Protein AF-A0A7V9K873-F1 (afdb_monomer)

Sequence (108 aa):
MSDDKKSEGVFEGYSEEDVPLFSYGVLVGVFNLIFALFLLVSRASGRPLPGRVKLGDILLFGVATHKVSWTIVKEAAMSPLRAPFTELEEVESPTNVREKPRGTGFQK

Mean predicted aligned error: 7.4 Å

pLDDT: mean 86.62, std 13.94, range [34.25, 98.56]

Solvent-accessible surface area (backbone atoms only — not comparable to full-atom values): 6538 Å² total; per-residue (Å²): 135,82,84,83,70,74,63,91,50,93,49,58,82,21,57,97,61,95,67,66,40,66,62,25,43,51,53,52,49,52,50,50,51,54,50,51,52,51,51,51,53,53,62,70,64,64,68,77,75,75,95,66,87,50,74,66,54,53,51,51,51,50,53,50,50,52,50,52,55,48,44,62,72,32,27,44,59,38,38,56,79,40,32,78,54,26,27,62,74,44,75,79,44,98,54,32,40,42,66,42,71,59,79,86,71,92,81,130

Radius of gyration: 18.83 Å; Cα contacts (8 Å, |Δi|>4): 72; chains: 1; bounding box: 42×45×51 Å

Secondary structure (DSSP, 8-state):
--------STTTTS-SS---HHHHHHHHHHHHHHHHHHHHHHHHTTPPPPSS--HHHHHHHHHHHHHHHHHHHHBGGGHHHHTTTEEEEE--SSSB-EEEESS-----

Structure (mmCIF, N/CA/C/O backbone):
data_AF-A0A7V9K873-F1
#
_entry.id   AF-A0A7V9K873-F1
#
loop_
_atom_site.group_PDB
_atom_site.id
_atom_site.type_symbol
_atom_site.label_atom_id
_atom_site.label_alt_id
_atom_site.label_comp_id
_atom_site.label_asym_id
_atom_site.label_entity_id
_atom_site.label_seq_id
_atom_site.pdbx_PDB_ins_code
_atom_site.Cartn_x
_atom_site.Cartn_y
_atom_site.Cartn_z
_atom_site.occupancy
_atom_site.B_iso_or_equiv
_atom_site.auth_seq_id
_atom_site.auth_comp_id
_atom_site.auth_asym_id
_atom_site.auth_atom_id
_atom_site.pdbx_PDB_model_num
ATOM 1 N N . MET A 1 1 ? 0.547 -21.648 -26.326 1.00 34.25 1 MET A N 1
ATOM 2 C CA . MET A 1 1 ? 1.220 -20.439 -26.830 1.00 34.25 1 MET A CA 1
ATOM 3 C C . MET A 1 1 ? 0.654 -19.268 -26.057 1.00 34.25 1 MET A C 1
ATOM 5 O O . MET A 1 1 ? -0.499 -18.932 -26.283 1.00 34.25 1 MET A O 1
ATOM 9 N N . SER A 1 2 ? 1.385 -18.761 -25.069 1.00 41.44 2 SER A N 1
ATOM 10 C CA . SER A 1 2 ? 0.986 -17.553 -24.346 1.00 41.44 2 SER A CA 1
ATOM 11 C C . SER A 1 2 ? 1.455 -16.370 -25.180 1.00 41.44 2 SER A C 1
ATOM 13 O O . SER A 1 2 ? 2.648 -16.282 -25.458 1.00 41.44 2 SER A O 1
ATOM 15 N N . ASP A 1 3 ? 0.514 -15.556 -25.653 1.00 40.88 3 ASP A N 1
ATOM 16 C CA . ASP A 1 3 ? 0.806 -14.372 -26.455 1.00 40.88 3 ASP A CA 1
ATOM 17 C C . ASP A 1 3 ? 1.657 -13.394 -25.642 1.00 40.88 3 ASP A C 1
ATOM 19 O O . ASP A 1 3 ? 1.193 -12.757 -24.694 1.00 40.88 3 ASP A O 1
ATOM 23 N N . ASP A 1 4 ? 2.913 -13.323 -26.061 1.00 44.22 4 ASP A N 1
ATOM 24 C CA . ASP A 1 4 ? 3.949 -12.366 -25.713 1.00 44.22 4 ASP A CA 1
ATOM 25 C C . ASP A 1 4 ? 3.526 -10.975 -26.210 1.00 44.22 4 ASP A C 1
ATOM 27 O O . ASP A 1 4 ? 3.934 -10.491 -27.268 1.00 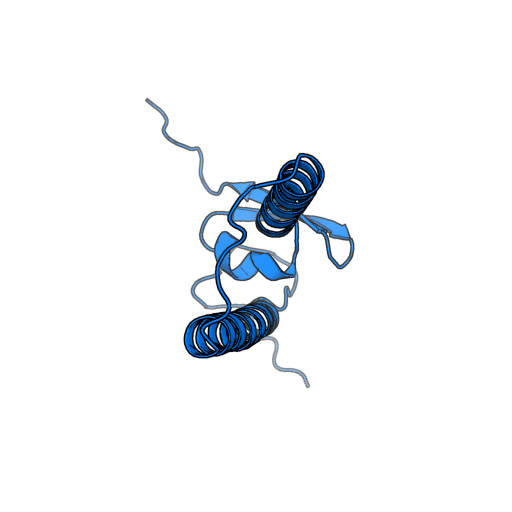44.22 4 ASP A O 1
ATOM 31 N N . LYS A 1 5 ? 2.599 -10.343 -25.486 1.00 46.69 5 LYS A N 1
ATOM 32 C CA . LYS A 1 5 ? 2.346 -8.912 -25.639 1.00 46.69 5 LYS A CA 1
ATOM 33 C C . LYS A 1 5 ? 3.330 -8.171 -24.757 1.00 46.69 5 LYS A C 1
ATOM 35 O O . LYS A 1 5 ? 2.977 -7.706 -23.672 1.00 46.69 5 LYS A O 1
ATOM 40 N N . LYS A 1 6 ? 4.536 -7.998 -25.306 1.00 49.94 6 LYS A N 1
ATOM 41 C CA . LYS A 1 6 ? 5.383 -6.831 -25.055 1.00 49.94 6 LYS A CA 1
ATOM 42 C C . LYS A 1 6 ? 4.464 -5.639 -24.809 1.00 49.94 6 LYS A C 1
ATOM 44 O O . LYS A 1 6 ? 3.582 -5.369 -25.626 1.00 49.94 6 LYS A O 1
ATOM 49 N N . SER A 1 7 ? 4.587 -5.007 -23.650 1.00 51.88 7 SER A N 1
ATOM 50 C CA . SER A 1 7 ? 3.680 -3.948 -23.215 1.00 51.88 7 SER A CA 1
ATOM 51 C C . SER A 1 7 ? 3.795 -2.695 -24.104 1.00 51.88 7 SER A C 1
ATOM 53 O O . SER A 1 7 ? 4.358 -1.687 -23.698 1.00 51.88 7 SER A O 1
ATOM 55 N N . GLU A 1 8 ? 3.213 -2.729 -25.309 1.00 47.56 8 GLU A N 1
ATOM 56 C CA . GLU A 1 8 ? 2.865 -1.560 -26.137 1.00 47.56 8 GLU A CA 1
ATOM 57 C C . GLU A 1 8 ? 1.703 -0.800 -25.471 1.00 47.56 8 GLU A C 1
ATOM 59 O O . GLU A 1 8 ? 0.588 -0.684 -25.983 1.00 47.56 8 GLU A O 1
ATOM 64 N N . GLY A 1 9 ? 1.925 -0.361 -24.239 1.00 60.75 9 GLY A N 1
ATOM 65 C CA . GLY A 1 9 ? 0.932 0.287 -23.401 1.00 60.75 9 GLY A CA 1
ATOM 66 C C . GLY A 1 9 ? 1.560 1.406 -22.588 1.00 60.75 9 GLY A C 1
ATOM 67 O O . GLY A 1 9 ? 2.761 1.633 -22.625 1.00 60.75 9 GLY A O 1
ATOM 68 N N . VAL A 1 10 ? 0.734 2.085 -21.795 1.00 65.44 10 VAL A N 1
ATOM 69 C CA . VAL A 1 10 ? 1.083 3.255 -20.961 1.00 65.44 10 VAL A CA 1
ATOM 70 C C . VAL A 1 10 ? 2.318 3.048 -20.049 1.00 65.44 10 VAL A C 1
ATOM 72 O O . VAL A 1 10 ? 2.857 4.014 -19.521 1.00 65.44 10 VAL A O 1
ATOM 75 N N . PHE A 1 11 ? 2.787 1.808 -19.875 1.00 77.88 11 PHE A N 1
ATOM 76 C CA . PHE A 1 11 ? 3.909 1.418 -19.014 1.00 77.88 11 PHE A CA 1
ATOM 77 C C . PHE A 1 11 ? 5.195 1.040 -19.771 1.00 77.88 11 PHE A C 1
ATOM 79 O O . PHE A 1 11 ? 6.097 0.451 -19.174 1.00 77.88 11 PHE A O 1
ATOM 86 N N . GLU A 1 12 ? 5.302 1.368 -21.060 1.00 80.12 12 GLU A N 1
ATOM 87 C CA . GLU A 1 12 ? 6.489 1.066 -21.864 1.00 80.12 12 GLU A CA 1
ATOM 88 C C . GLU A 1 12 ? 7.784 1.615 -21.218 1.00 80.12 12 GLU A C 1
ATOM 90 O O . GLU A 1 12 ? 7.831 2.707 -20.635 1.00 80.12 12 GLU A O 1
ATOM 95 N N . GLY A 1 13 ? 8.848 0.808 -21.244 1.00 80.62 13 GLY A N 1
ATOM 96 C CA . GLY A 1 13 ? 10.134 1.128 -20.612 1.00 80.62 13 GLY A CA 1
ATOM 97 C C . GLY A 1 13 ? 10.154 1.028 -19.081 1.00 80.62 13 GLY A C 1
ATOM 98 O O . GLY A 1 13 ? 11.057 1.578 -18.462 1.00 80.62 13 GLY A O 1
ATOM 99 N N . TYR A 1 14 ? 9.157 0.388 -18.455 1.00 86.25 14 TYR A N 1
ATOM 100 C CA . TYR A 1 14 ? 9.168 0.144 -17.006 1.00 86.25 14 TYR A CA 1
ATOM 101 C C . TYR A 1 14 ? 10.112 -0.999 -16.610 1.00 86.25 14 TYR A C 1
ATOM 103 O O . TYR A 1 14 ? 10.842 -0.870 -15.637 1.00 86.25 14 TYR A O 1
ATOM 111 N N . SER A 1 15 ? 10.089 -2.111 -17.342 1.00 85.44 15 SER A N 1
ATOM 112 C CA . SER A 1 15 ? 10.906 -3.302 -17.096 1.00 85.44 15 SER A CA 1
ATOM 113 C C . SER A 1 15 ? 11.162 -4.004 -18.431 1.00 85.44 15 SER A C 1
ATOM 115 O O . SER A 1 15 ? 10.286 -3.985 -19.298 1.00 85.44 15 SER A O 1
ATOM 117 N N . GLU A 1 16 ? 12.336 -4.616 -18.600 1.00 79.38 16 GLU A N 1
ATOM 118 C CA . GLU A 1 16 ? 12.600 -5.541 -19.717 1.00 79.38 16 GLU A CA 1
ATOM 119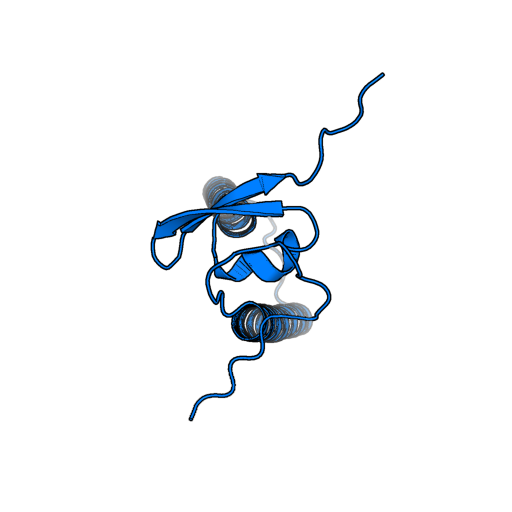 C C . GLU A 1 16 ? 11.987 -6.930 -19.460 1.00 79.38 16 GLU A C 1
ATOM 121 O O . GLU A 1 16 ? 11.717 -7.674 -20.399 1.00 79.38 16 GLU A O 1
ATOM 126 N N . GLU A 1 17 ? 11.726 -7.259 -18.191 1.00 77.38 17 GLU A N 1
ATOM 127 C CA . GLU A 1 17 ? 11.050 -8.482 -17.752 1.00 77.38 17 GLU A CA 1
ATOM 128 C C . GLU A 1 17 ? 9.527 -8.297 -17.668 1.00 77.38 17 GLU A C 1
ATOM 130 O O . GLU A 1 17 ? 9.040 -7.211 -17.327 1.00 77.38 17 GLU A O 1
ATOM 135 N N . ASP A 1 18 ? 8.781 -9.384 -17.888 1.00 76.69 18 ASP A N 1
ATOM 136 C CA . ASP A 1 18 ? 7.321 -9.433 -17.757 1.00 76.69 18 ASP A CA 1
ATO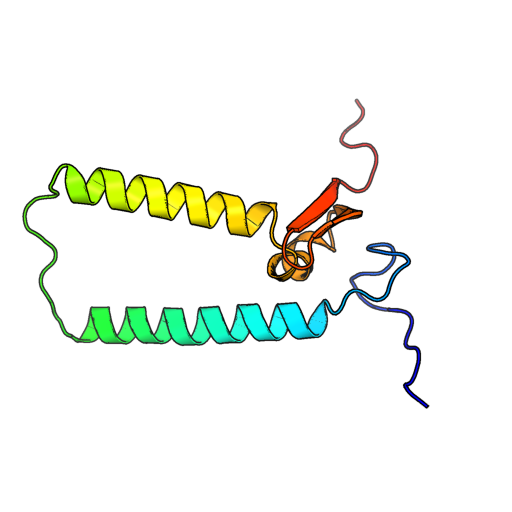M 137 C C . ASP A 1 18 ? 6.866 -9.267 -16.298 1.00 76.69 18 ASP A C 1
ATOM 139 O O . ASP A 1 18 ? 6.686 -10.227 -15.542 1.00 76.69 18 ASP A O 1
ATOM 143 N N . VAL A 1 19 ? 6.623 -8.020 -15.896 1.00 84.31 19 VAL A N 1
ATOM 144 C CA . VAL A 1 19 ? 5.998 -7.698 -14.607 1.00 84.31 19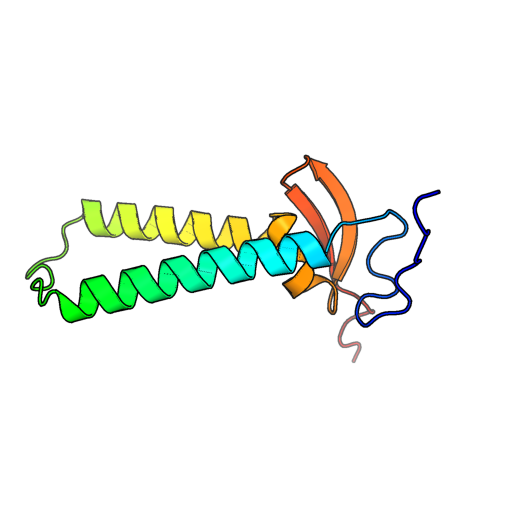 VAL A CA 1
ATOM 145 C C . VAL A 1 19 ? 4.473 -7.671 -14.776 1.00 84.31 19 VAL A C 1
ATOM 147 O O . VAL A 1 19 ? 3.968 -6.916 -15.612 1.00 84.31 19 VAL A O 1
ATOM 150 N N . PRO A 1 20 ? 3.690 -8.416 -13.966 1.00 88.56 20 PRO A N 1
ATOM 151 C CA . PRO A 1 20 ? 2.234 -8.509 -14.110 1.00 88.56 20 PRO A CA 1
ATOM 152 C C . PRO A 1 20 ? 1.504 -7.270 -13.551 1.00 88.56 20 PRO A C 1
ATOM 154 O O . PRO A 1 20 ? 0.670 -7.363 -12.646 1.00 88.56 20 PRO A O 1
ATOM 157 N N . LEU A 1 21 ? 1.793 -6.090 -14.111 1.00 89.25 21 LEU A N 1
ATOM 158 C CA . LEU A 1 21 ? 1.275 -4.794 -13.656 1.00 89.25 21 LEU A CA 1
ATOM 159 C C . LEU A 1 21 ? -0.257 -4.732 -13.667 1.00 89.25 21 LEU A C 1
ATOM 161 O O . LEU A 1 21 ? -0.866 -4.207 -12.738 1.00 89.25 21 LEU A O 1
ATOM 165 N N . PHE A 1 22 ? -0.900 -5.301 -14.689 1.00 90.19 22 PHE A N 1
ATOM 166 C CA . PHE A 1 22 ? -2.361 -5.324 -14.756 1.00 90.19 22 PHE A CA 1
ATOM 167 C C . PHE A 1 22 ? -2.970 -6.123 -13.596 1.00 90.19 22 PHE A C 1
ATOM 169 O O . PHE A 1 22 ? -3.868 -5.633 -12.912 1.00 90.19 22 PHE A O 1
ATOM 176 N N . SER A 1 23 ? -2.443 -7.320 -13.323 1.00 91.25 23 SER A N 1
ATOM 177 C CA . SER A 1 23 ? -2.909 -8.178 -12.228 1.00 91.25 23 SER A CA 1
ATOM 178 C C . SER A 1 23 ? -2.723 -7.513 -10.865 1.00 91.25 23 SER A C 1
ATOM 180 O O . SER A 1 23 ? -3.626 -7.561 -10.030 1.00 91.25 23 SER A O 1
ATOM 182 N N . TYR A 1 24 ? -1.589 -6.839 -10.651 1.00 92.75 24 TYR A N 1
ATOM 183 C CA . TYR A 1 24 ? -1.358 -6.041 -9.446 1.00 92.75 24 TYR A CA 1
ATOM 184 C C . TYR A 1 24 ? -2.332 -4.865 -9.332 1.00 92.75 24 TYR A C 1
ATOM 186 O O . TYR A 1 24 ? -2.896 -4.643 -8.262 1.00 92.75 24 TYR A O 1
ATOM 194 N N . GLY A 1 25 ? -2.611 -4.167 -10.435 1.00 94.31 25 GLY A N 1
ATOM 195 C CA . GLY A 1 25 ? -3.587 -3.078 -10.466 1.00 94.31 25 GLY A CA 1
ATOM 196 C C . GLY A 1 25 ? -4.993 -3.552 -10.092 1.00 94.31 25 GLY A C 1
ATOM 197 O O . GLY A 1 25 ? -5.658 -2.926 -9.266 1.00 94.31 25 GLY A O 1
ATOM 198 N N . VAL A 1 26 ? -5.421 -4.699 -10.630 1.00 96.06 26 VAL A N 1
ATOM 199 C CA . VAL A 1 26 ? -6.695 -5.337 -10.261 1.00 96.06 26 VAL A CA 1
ATOM 200 C C . VAL A 1 26 ? -6.708 -5.715 -8.780 1.00 96.06 26 VAL A C 1
ATOM 202 O O . VAL A 1 26 ? -7.675 -5.401 -8.089 1.00 96.06 26 VAL A O 1
ATOM 205 N N . LEU A 1 27 ? -5.641 -6.338 -8.269 1.00 95.69 27 LEU A N 1
ATOM 206 C CA . LEU A 1 27 ? -5.537 -6.737 -6.863 1.00 95.69 27 LEU A CA 1
ATOM 207 C C . LEU A 1 27 ? -5.665 -5.535 -5.915 1.00 95.69 27 LEU A C 1
ATOM 209 O O . LEU A 1 27 ? -6.488 -5.555 -4.997 1.00 95.69 27 LEU A O 1
ATOM 213 N N . VAL A 1 28 ? -4.891 -4.475 -6.162 1.00 95.31 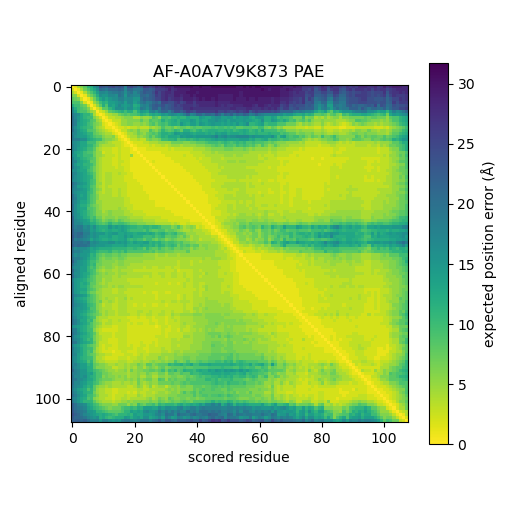28 VAL A N 1
ATOM 214 C CA . VAL A 1 28 ? -4.942 -3.231 -5.380 1.00 95.31 28 VAL A CA 1
ATOM 215 C C . VAL A 1 28 ? -6.319 -2.575 -5.494 1.00 95.31 28 VAL A C 1
ATOM 217 O O . VAL A 1 28 ? -6.858 -2.102 -4.490 1.00 95.31 28 VAL A O 1
ATOM 220 N N . GLY A 1 29 ? -6.924 -2.576 -6.684 1.00 96.81 29 GLY A N 1
ATOM 221 C CA . GLY A 1 29 ? -8.270 -2.047 -6.912 1.00 96.81 29 GLY A CA 1
ATOM 222 C C . GLY A 1 29 ? -9.343 -2.787 -6.109 1.00 96.81 29 GLY A C 1
ATOM 223 O O . GLY A 1 29 ? -10.137 -2.154 -5.413 1.00 96.81 29 GLY A O 1
ATOM 224 N N . VAL A 1 30 ? -9.332 -4.124 -6.137 1.00 98.31 30 VAL A N 1
ATOM 225 C CA . VAL A 1 30 ? -10.261 -4.966 -5.364 1.00 98.31 30 VAL A CA 1
ATOM 226 C C . VAL A 1 30 ? -10.066 -4.762 -3.863 1.00 98.31 30 VAL A C 1
ATOM 228 O O . VAL A 1 30 ? -11.050 -4.590 -3.141 1.00 98.31 30 VAL A O 1
ATOM 231 N N . PHE A 1 31 ? -8.818 -4.719 -3.386 1.00 95.81 31 PHE A N 1
ATOM 232 C CA . PHE A 1 31 ? -8.525 -4.439 -1.980 1.00 95.81 31 PHE A CA 1
ATOM 233 C C . PHE A 1 31 ? -9.113 -3.092 -1.541 1.00 95.81 31 PHE A C 1
ATOM 235 O O . PHE A 1 31 ? -9.832 -3.029 -0.544 1.00 95.81 31 PHE A O 1
ATOM 242 N N . ASN A 1 32 ? -8.864 -2.023 -2.304 1.00 96.56 32 ASN A N 1
ATOM 243 C CA . ASN A 1 32 ? -9.373 -0.690 -1.979 1.00 96.56 32 ASN A CA 1
ATOM 244 C C . ASN A 1 32 ? -10.902 -0.620 -2.036 1.00 96.56 32 ASN A C 1
ATOM 246 O O . ASN A 1 32 ? -11.503 0.050 -1.199 1.00 96.56 32 ASN A O 1
ATOM 250 N N . LEU A 1 33 ? -11.541 -1.336 -2.965 1.00 98.44 33 LEU A N 1
ATOM 251 C CA . LEU A 1 33 ? -12.998 -1.434 -3.028 1.00 98.44 33 LEU A CA 1
ATOM 252 C C . LEU A 1 33 ? -13.568 -2.074 -1.754 1.00 98.44 33 LEU A C 1
ATOM 254 O O . LEU A 1 33 ? -14.469 -1.513 -1.131 1.00 98.44 33 LEU A O 1
ATOM 258 N N . ILE A 1 34 ? -13.021 -3.220 -1.337 1.00 98.56 34 ILE A N 1
ATOM 259 C CA . ILE A 1 34 ? -13.440 -3.911 -0.107 1.00 98.56 34 ILE A CA 1
ATOM 260 C C . ILE A 1 34 ? -13.185 -3.023 1.116 1.00 98.56 34 ILE A C 1
ATOM 262 O O . ILE A 1 34 ? -14.052 -2.895 1.982 1.00 98.56 34 ILE A O 1
ATOM 266 N N . PHE A 1 35 ? -12.022 -2.374 1.177 1.00 97.38 35 PHE A N 1
ATOM 267 C CA . PHE A 1 35 ? -11.669 -1.467 2.263 1.00 97.38 35 PHE A CA 1
ATOM 268 C C . PHE A 1 35 ? -12.617 -0.261 2.340 1.00 97.38 35 PHE A C 1
ATOM 270 O O . PHE A 1 35 ? -13.118 0.063 3.416 1.00 97.38 35 PHE A O 1
ATOM 277 N N . ALA A 1 36 ? -12.946 0.361 1.206 1.00 98.19 36 ALA A N 1
ATOM 278 C CA . ALA A 1 36 ? -13.907 1.458 1.140 1.00 98.19 36 ALA A CA 1
ATOM 279 C C . ALA A 1 36 ? -15.30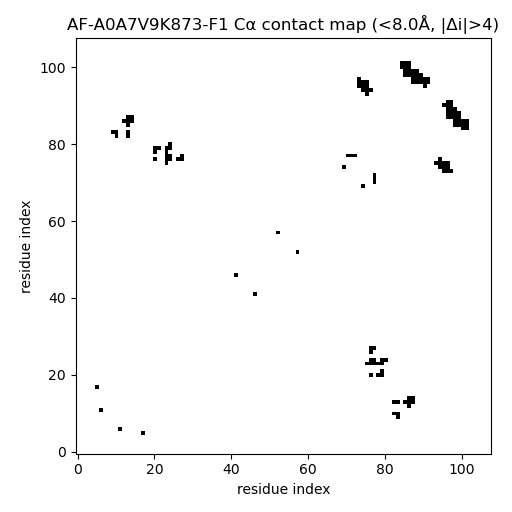6 1.020 1.598 1.00 98.19 36 ALA A C 1
ATOM 281 O O . ALA A 1 36 ? -15.940 1.719 2.392 1.00 98.19 36 ALA A O 1
ATOM 282 N N . LEU A 1 37 ? -15.769 -0.161 1.173 1.00 98.44 37 LEU A N 1
ATOM 283 C CA . LEU A 1 37 ? -17.029 -0.738 1.648 1.00 98.44 37 LEU A CA 1
ATOM 284 C C . LEU A 1 37 ? -17.009 -0.964 3.163 1.00 98.44 37 LEU A C 1
ATOM 286 O O . LEU A 1 37 ? -17.963 -0.599 3.849 1.00 98.44 37 LEU A O 1
ATOM 290 N N . PHE A 1 38 ? -15.913 -1.495 3.707 1.00 97.38 38 PHE A N 1
ATOM 291 C CA . PHE A 1 38 ? -15.745 -1.663 5.149 1.00 97.38 38 PHE A CA 1
ATOM 292 C C . PHE A 1 38 ? -15.825 -0.327 5.904 1.00 97.38 38 PHE A C 1
ATOM 294 O O . PHE A 1 38 ? -16.492 -0.245 6.940 1.00 97.38 38 PHE A O 1
ATOM 301 N N . LEU A 1 39 ? -15.196 0.733 5.386 1.00 95.81 39 LEU A N 1
ATOM 302 C CA . LEU A 1 39 ? -15.274 2.073 5.974 1.00 95.81 39 LEU A CA 1
ATOM 303 C C . LEU A 1 39 ? -16.698 2.639 5.922 1.00 95.81 39 LEU A C 1
ATOM 305 O O . LEU A 1 39 ? -17.165 3.191 6.920 1.00 95.81 39 LEU A O 1
ATOM 309 N N . LEU A 1 40 ? -17.412 2.464 4.807 1.00 96.94 40 LEU A N 1
ATOM 310 C CA . LEU A 1 40 ? -18.806 2.893 4.663 1.00 96.94 40 LEU A CA 1
ATOM 311 C C . LEU A 1 40 ? -19.733 2.153 5.631 1.00 96.94 40 LEU A C 1
ATOM 313 O O . LEU A 1 40 ? -20.528 2.790 6.322 1.00 96.94 40 LEU A O 1
ATOM 317 N N . VAL A 1 41 ? -19.593 0.830 5.747 1.00 96.88 41 VAL A N 1
ATOM 318 C CA . VAL A 1 41 ? -20.354 0.017 6.710 1.00 96.88 41 VAL A CA 1
ATOM 319 C C . VAL A 1 41 ? -20.032 0.437 8.144 1.00 96.88 41 VAL A C 1
ATOM 321 O O . VAL A 1 41 ? -20.938 0.634 8.953 1.00 96.88 41 VAL A O 1
ATOM 324 N N . SER A 1 42 ? -18.754 0.652 8.459 1.00 94.31 42 SER A N 1
ATOM 325 C CA . SER A 1 42 ? -18.326 1.126 9.779 1.00 94.31 42 SER A CA 1
ATOM 326 C C . SER A 1 42 ? -18.918 2.499 10.104 1.00 94.31 42 SER A C 1
ATOM 328 O O . SER A 1 42 ? -19.429 2.706 11.205 1.00 94.31 42 SER A O 1
ATOM 330 N N . ARG A 1 43 ? -18.939 3.416 9.131 1.00 92.38 43 ARG A N 1
ATOM 331 C CA . ARG A 1 43 ? -19.543 4.749 9.254 1.00 92.38 43 ARG A CA 1
ATOM 332 C C . ARG A 1 43 ? -21.064 4.695 9.416 1.00 92.38 43 ARG A C 1
ATOM 334 O O . ARG A 1 43 ? -21.605 5.484 10.190 1.00 92.38 43 ARG A O 1
ATOM 341 N N . ALA A 1 44 ? -21.736 3.787 8.707 1.00 95.44 44 ALA A N 1
ATOM 342 C CA . ALA A 1 44 ? -23.181 3.579 8.782 1.00 95.44 44 ALA A CA 1
ATOM 343 C C . ALA A 1 44 ? -23.610 2.888 10.087 1.00 95.44 44 ALA A C 1
ATOM 345 O O . ALA A 1 44 ? -24.711 3.125 10.571 1.00 95.44 44 ALA A O 1
ATOM 346 N N . SER A 1 45 ? -22.727 2.090 10.699 1.00 94.25 45 SER A N 1
ATOM 347 C CA . SER A 1 45 ? -23.003 1.391 11.963 1.00 94.25 45 SER A CA 1
ATOM 348 C C . SER A 1 45 ? -23.176 2.312 13.179 1.00 94.25 45 SER A C 1
ATOM 350 O O . SER A 1 45 ? -23.564 1.843 14.246 1.00 94.25 45 SER A O 1
ATOM 352 N N . GLY A 1 46 ? -22.873 3.611 13.049 1.00 89.31 46 GLY A N 1
ATOM 353 C CA . GLY A 1 46 ? -23.108 4.608 14.097 1.00 89.31 46 GLY A CA 1
ATOM 354 C C . GLY A 1 46 ? -22.265 4.424 15.362 1.00 89.31 46 GLY A C 1
ATOM 355 O O . GLY A 1 46 ? -22.566 5.033 16.386 1.00 89.31 46 GLY A O 1
ATOM 356 N N . ARG A 1 47 ? -21.215 3.590 15.319 1.00 87.25 47 ARG A N 1
ATOM 357 C CA . ARG A 1 47 ? -20.326 3.373 16.466 1.00 87.25 47 ARG A CA 1
ATOM 358 C C . ARG A 1 47 ? -19.682 4.702 16.883 1.00 87.25 47 ARG A C 1
ATOM 360 O O . ARG A 1 47 ? -19.065 5.354 16.037 1.00 87.25 47 ARG A O 1
ATOM 367 N N . PRO A 1 48 ? -19.803 5.111 18.159 1.00 85.88 48 PRO A N 1
ATOM 368 C CA . PRO A 1 48 ? -19.203 6.352 18.621 1.00 85.88 48 PRO A CA 1
ATOM 369 C C . PRO A 1 48 ? -17.679 6.260 18.526 1.00 85.88 48 PRO A C 1
ATOM 371 O O . PRO A 1 48 ? -17.086 5.228 18.850 1.00 85.88 48 PRO A O 1
ATOM 374 N N . LEU A 1 49 ? -17.043 7.352 18.094 1.00 83.38 49 LEU A N 1
ATOM 375 C CA . LEU A 1 49 ? -15.590 7.467 18.166 1.00 83.38 49 LEU A CA 1
ATOM 376 C C . LEU A 1 49 ? -15.147 7.454 19.638 1.00 83.38 49 LEU A C 1
ATOM 378 O O . LEU A 1 49 ? -15.880 7.952 20.501 1.00 83.38 49 LEU A O 1
ATOM 382 N N . PRO A 1 50 ? -13.961 6.904 19.949 1.00 83.62 50 PRO A N 1
ATOM 383 C CA . PRO A 1 50 ? -13.446 6.912 21.310 1.00 83.62 50 PRO A CA 1
ATOM 384 C C . PRO A 1 50 ? -13.387 8.346 21.844 1.00 83.62 50 PRO A C 1
ATOM 386 O O . PRO A 1 50 ? -12.797 9.222 21.218 1.00 83.62 50 PRO A O 1
ATOM 389 N N . GLY A 1 51 ? -13.955 8.589 23.027 1.00 87.44 51 GLY A N 1
ATOM 390 C CA . GLY A 1 51 ? -13.909 9.916 23.655 1.00 87.44 51 GLY A CA 1
ATOM 391 C C . GLY A 1 51 ? -12.504 10.340 24.106 1.00 87.44 51 GLY A C 1
ATOM 392 O O . GLY A 1 51 ? -12.294 11.498 24.457 1.00 87.44 51 GLY A O 1
ATOM 393 N N . ARG A 1 52 ? -11.542 9.406 24.134 1.00 89.25 52 ARG A N 1
ATOM 394 C CA . ARG A 1 52 ? -10.128 9.643 24.454 1.00 89.25 52 ARG A CA 1
ATOM 395 C C . ARG A 1 52 ? -9.255 8.706 23.629 1.00 89.25 52 ARG A C 1
ATOM 397 O O . ARG A 1 52 ? -9.563 7.521 23.530 1.00 89.25 52 ARG A O 1
ATOM 404 N N . VAL A 1 53 ? -8.151 9.233 23.111 1.00 92.31 53 VAL A N 1
ATOM 405 C CA . VAL A 1 53 ? -7.119 8.456 22.417 1.00 92.31 53 VAL A CA 1
ATOM 406 C C . VAL A 1 53 ? -6.110 7.973 23.457 1.00 92.31 53 VAL A C 1
ATOM 408 O O . VAL A 1 53 ? -5.502 8.789 24.154 1.00 92.31 53 VAL A O 1
ATOM 411 N N . LYS A 1 54 ? -5.958 6.655 23.616 1.00 93.62 54 LYS A N 1
ATOM 412 C CA . LYS A 1 54 ? -4.953 6.081 24.523 1.00 93.62 54 LYS A CA 1
ATOM 413 C C . LYS A 1 54 ? -3.575 6.137 23.863 1.00 93.62 54 LYS A C 1
ATOM 415 O O . LYS A 1 54 ? -3.465 6.114 22.642 1.00 93.62 54 LYS A O 1
ATOM 420 N N . LEU A 1 55 ? -2.503 6.111 24.659 1.00 95.88 55 LEU A N 1
ATOM 421 C CA . LEU A 1 55 ? -1.134 6.049 24.124 1.00 95.88 55 LEU A CA 1
ATOM 422 C C . LEU A 1 55 ? -0.926 4.835 23.198 1.00 95.88 55 LEU A C 1
ATOM 424 O O . LEU A 1 55 ? -0.252 4.941 22.179 1.00 95.88 55 LEU A O 1
ATOM 428 N N . GLY A 1 56 ? -1.563 3.703 23.517 1.00 95.25 56 GLY A N 1
ATOM 429 C CA . GLY A 1 56 ? -1.560 2.517 22.659 1.00 95.25 56 GLY A CA 1
ATOM 430 C C . GLY A 1 56 ? -2.194 2.753 21.285 1.00 95.25 56 GLY A C 1
ATOM 431 O O . GLY A 1 56 ? -1.675 2.243 20.300 1.00 95.25 56 GLY A O 1
ATOM 432 N N . ASP A 1 57 ? -3.247 3.571 21.196 1.00 93.94 57 ASP A N 1
ATOM 433 C CA . ASP A 1 57 ? -3.896 3.901 19.919 1.00 93.94 57 ASP A CA 1
ATOM 434 C C . ASP A 1 57 ? -2.971 4.756 19.044 1.00 93.94 57 ASP A C 1
ATOM 436 O O . ASP A 1 57 ? -2.897 4.557 17.835 1.00 93.94 57 ASP A O 1
ATOM 440 N N . ILE A 1 58 ? -2.211 5.668 19.663 1.00 95.50 58 ILE A N 1
ATOM 441 C CA . ILE A 1 58 ? -1.206 6.490 18.974 1.00 95.50 58 ILE A CA 1
ATOM 442 C C . ILE A 1 58 ? -0.088 5.605 18.420 1.00 95.50 58 ILE A C 1
ATOM 444 O O . ILE A 1 58 ? 0.279 5.735 17.254 1.00 95.50 58 ILE A O 1
ATOM 448 N N . LEU A 1 59 ? 0.439 4.689 19.237 1.00 97.56 59 LEU A N 1
ATOM 449 C CA . LEU A 1 59 ? 1.482 3.757 18.804 1.00 97.56 59 LEU A CA 1
ATOM 450 C C . LEU A 1 59 ? 0.984 2.843 17.682 1.00 97.56 59 LEU A C 1
ATOM 452 O O . LEU A 1 59 ? 1.669 2.689 16.674 1.00 97.56 59 LEU A O 1
ATOM 456 N N . LEU A 1 60 ? -0.221 2.287 17.827 1.00 96.25 60 LEU A N 1
ATOM 457 C CA . LEU A 1 60 ? -0.850 1.457 16.804 1.00 96.25 60 LEU A CA 1
ATOM 458 C C . LEU A 1 60 ? -0.996 2.225 15.490 1.00 96.25 60 LEU A C 1
ATOM 460 O O . 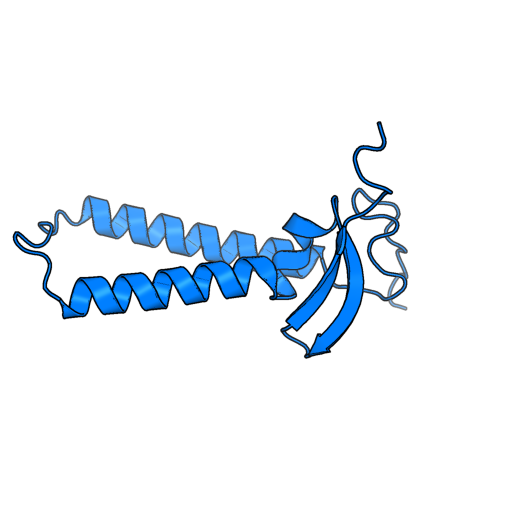LEU A 1 60 ? -0.617 1.719 14.436 1.00 96.25 60 LEU A O 1
ATOM 464 N N . PHE A 1 61 ? -1.500 3.457 15.553 1.00 95.38 61 PHE A N 1
ATOM 465 C CA . PHE A 1 61 ? -1.656 4.302 14.377 1.00 95.38 61 PHE A CA 1
ATOM 466 C C . PHE A 1 61 ? -0.308 4.655 13.738 1.00 95.38 61 PHE A C 1
ATOM 468 O O . PHE A 1 61 ? -0.182 4.625 12.515 1.00 95.38 61 PHE A O 1
ATOM 475 N N . GLY A 1 62 ? 0.720 4.924 14.547 1.00 97.75 62 GLY A N 1
ATOM 476 C CA . GLY A 1 62 ? 2.082 5.168 14.073 1.00 97.75 62 GLY A CA 1
ATOM 477 C C . GLY A 1 62 ? 2.668 3.967 13.330 1.00 97.75 62 GLY A C 1
ATOM 478 O O . GLY A 1 62 ? 3.162 4.119 12.214 1.00 97.75 62 GLY A O 1
ATOM 479 N N . VAL A 1 63 ? 2.549 2.763 13.900 1.00 98.25 63 VAL A N 1
ATOM 480 C CA . VAL A 1 63 ? 3.003 1.517 13.257 1.00 98.25 63 VAL A CA 1
ATOM 481 C C . VAL A 1 63 ? 2.216 1.243 11.977 1.00 98.25 63 VAL A C 1
ATOM 483 O O . VAL A 1 63 ? 2.815 0.928 10.950 1.00 98.25 63 VAL A O 1
ATOM 486 N N . ALA A 1 64 ? 0.892 1.412 12.008 1.00 97.00 64 ALA A N 1
ATOM 487 C CA . ALA A 1 64 ? 0.047 1.253 10.830 1.00 97.00 64 ALA A CA 1
ATOM 488 C C . ALA A 1 64 ? 0.453 2.227 9.715 1.00 97.00 64 ALA A C 1
ATOM 490 O O . ALA A 1 64 ? 0.642 1.812 8.575 1.00 97.00 64 ALA A O 1
ATOM 491 N N . THR A 1 65 ? 0.671 3.500 10.051 1.00 97.25 65 THR A N 1
ATOM 492 C CA . THR A 1 65 ? 1.106 4.528 9.095 1.00 97.25 65 THR A CA 1
ATOM 493 C C . THR A 1 65 ? 2.478 4.203 8.518 1.00 97.25 65 THR A C 1
ATOM 495 O O . THR A 1 65 ? 2.655 4.247 7.303 1.00 97.25 65 THR A O 1
ATOM 498 N N . HIS A 1 66 ? 3.441 3.815 9.361 1.00 96.69 66 HIS A N 1
ATOM 499 C CA . HIS A 1 66 ? 4.761 3.391 8.899 1.00 96.69 66 HIS A CA 1
ATOM 500 C C . HIS A 1 66 ? 4.659 2.213 7.923 1.00 96.69 66 HIS A C 1
ATOM 502 O O . HIS A 1 66 ? 5.298 2.231 6.870 1.00 96.69 66 HIS A O 1
ATOM 508 N N . LYS A 1 67 ? 3.818 1.219 8.237 1.00 95.12 67 LYS A N 1
ATOM 509 C CA . LYS A 1 67 ? 3.636 0.044 7.386 1.00 95.12 67 LYS A CA 1
ATOM 510 C C . LYS A 1 67 ? 2.988 0.396 6.048 1.00 95.12 67 LYS A C 1
ATOM 512 O O . LYS A 1 67 ? 3.481 -0.061 5.025 1.00 95.12 67 LYS A O 1
ATOM 517 N N . VAL A 1 68 ? 1.959 1.245 6.044 1.00 95.25 68 VAL A N 1
ATOM 518 C CA . VAL A 1 68 ? 1.323 1.745 4.812 1.00 95.25 68 VAL A CA 1
ATOM 519 C C . VAL A 1 68 ? 2.336 2.483 3.940 1.00 95.25 68 VAL A C 1
ATOM 521 O O . VAL A 1 68 ? 2.451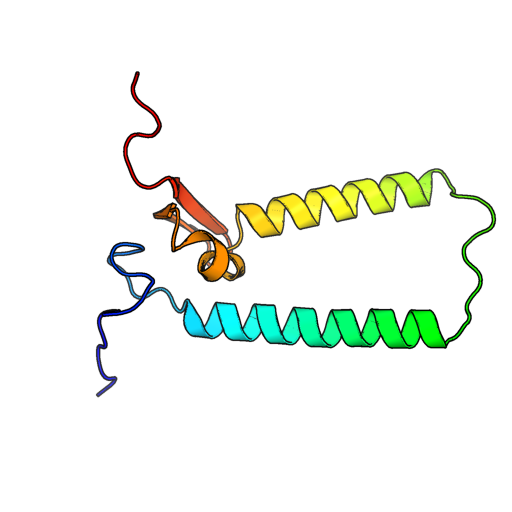 2.175 2.756 1.00 95.25 68 VAL A O 1
ATOM 524 N N . SER A 1 69 ? 3.117 3.399 4.519 1.00 95.06 69 SER A N 1
ATOM 525 C CA . SER A 1 69 ? 4.165 4.117 3.786 1.00 95.06 69 SER A CA 1
ATOM 526 C C . SER A 1 69 ? 5.188 3.162 3.173 1.00 95.06 69 SER A C 1
ATOM 528 O O . SER A 1 69 ? 5.556 3.314 2.012 1.00 95.06 69 SER A O 1
ATOM 530 N N . TRP A 1 70 ? 5.621 2.151 3.931 1.00 92.25 70 TRP A N 1
ATOM 531 C CA . TRP A 1 70 ? 6.571 1.156 3.442 1.00 92.25 70 TRP A CA 1
ATOM 532 C C . TRP A 1 70 ? 5.988 0.316 2.298 1.00 92.25 70 TRP A C 1
ATOM 534 O O . TRP A 1 70 ? 6.648 0.145 1.276 1.00 92.25 70 TRP A O 1
ATOM 544 N N . THR A 1 71 ? 4.735 -0.133 2.423 1.00 93.25 71 THR A N 1
ATOM 545 C CA . THR A 1 71 ? 4.027 -0.892 1.382 1.00 93.25 71 THR A CA 1
ATOM 546 C C . THR A 1 71 ? 3.866 -0.083 0.094 1.00 93.25 71 THR A C 1
ATOM 548 O O . THR A 1 71 ? 4.178 -0.587 -0.979 1.00 93.25 71 THR A O 1
ATOM 551 N N . ILE A 1 72 ? 3.462 1.189 0.181 1.00 92.19 72 ILE A N 1
ATOM 552 C CA . ILE A 1 72 ? 3.300 2.057 -0.999 1.00 92.19 72 ILE A CA 1
ATOM 553 C C . ILE A 1 72 ? 4.622 2.225 -1.758 1.00 92.19 72 ILE A C 1
ATOM 555 O O . ILE A 1 72 ? 4.631 2.228 -2.988 1.00 92.19 72 ILE A O 1
ATOM 559 N N . VAL A 1 73 ? 5.729 2.375 -1.027 1.00 90.31 73 VAL A N 1
ATOM 560 C CA . VAL A 1 73 ? 7.035 2.700 -1.613 1.00 90.31 73 VAL A CA 1
ATOM 561 C C . VAL A 1 73 ? 7.763 1.472 -2.147 1.00 90.31 73 VAL A C 1
ATOM 563 O O . VAL A 1 73 ? 8.432 1.582 -3.169 1.00 90.31 73 VAL A O 1
ATOM 566 N N . LYS A 1 74 ? 7.688 0.327 -1.461 1.00 90.06 74 LYS A N 1
ATOM 567 C CA . LYS A 1 74 ? 8.537 -0.830 -1.780 1.00 90.06 74 LYS A CA 1
ATOM 568 C C . LYS A 1 74 ? 7.811 -2.007 -2.411 1.00 90.06 74 LYS A C 1
ATOM 570 O O . LYS A 1 74 ? 8.464 -2.798 -3.092 1.00 90.06 74 LYS A O 1
ATOM 575 N N . GLU A 1 75 ? 6.503 -2.159 -2.210 1.00 92.75 75 GLU A N 1
ATOM 576 C CA . GLU A 1 75 ? 5.859 -3.397 -2.641 1.00 92.75 75 GLU A CA 1
ATOM 577 C C . GLU A 1 75 ? 5.613 -3.463 -4.152 1.00 92.75 75 GLU A C 1
ATOM 579 O O . GLU A 1 75 ? 5.126 -2.513 -4.771 1.00 92.75 75 GLU A O 1
ATOM 584 N N . ALA A 1 76 ? 5.888 -4.632 -4.736 1.00 91.56 76 ALA A N 1
ATOM 585 C CA . ALA A 1 76 ? 5.680 -4.934 -6.154 1.00 91.56 76 ALA A CA 1
ATOM 586 C C . ALA A 1 76 ? 4.214 -4.748 -6.578 1.00 91.56 76 ALA A C 1
ATOM 588 O O . ALA A 1 76 ? 3.923 -4.275 -7.673 1.00 91.56 76 ALA A O 1
ATOM 589 N N . ALA A 1 77 ? 3.270 -5.046 -5.677 1.00 92.31 77 ALA A N 1
ATOM 590 C CA . ALA A 1 77 ? 1.844 -4.838 -5.922 1.00 92.31 77 ALA A CA 1
ATOM 591 C C . ALA A 1 77 ? 1.497 -3.361 -6.197 1.00 92.31 77 ALA A C 1
ATOM 593 O O . ALA A 1 77 ? 0.501 -3.071 -6.856 1.00 92.31 77 ALA A O 1
ATOM 594 N N . MET A 1 78 ? 2.331 -2.427 -5.729 1.00 93.12 78 MET A N 1
ATOM 595 C CA . MET A 1 78 ? 2.161 -0.985 -5.922 1.00 93.12 78 MET A CA 1
ATOM 596 C C . MET A 1 78 ? 2.902 -0.451 -7.155 1.00 93.12 78 MET A C 1
ATOM 598 O O . MET A 1 78 ? 2.761 0.729 -7.482 1.00 93.12 78 MET A O 1
ATOM 602 N N . SER A 1 79 ? 3.651 -1.292 -7.876 1.00 92.19 79 SER A N 1
ATOM 603 C CA . SER A 1 79 ? 4.338 -0.910 -9.114 1.00 92.19 79 SER A CA 1
ATOM 604 C C . SER A 1 79 ? 3.429 -0.311 -10.193 1.00 92.19 79 SER A C 1
ATOM 606 O O . SER A 1 79 ? 3.868 0.638 -10.825 1.00 92.19 79 SER A O 1
ATOM 608 N N . PRO A 1 80 ? 2.156 -0.711 -10.396 1.00 92.25 80 PRO A N 1
ATOM 609 C CA . PRO A 1 80 ? 1.298 -0.077 -11.409 1.00 92.25 80 PRO A CA 1
ATOM 610 C C . PRO A 1 80 ? 1.074 1.424 -11.184 1.00 92.25 80 PRO A C 1
ATOM 612 O O . PRO A 1 80 ? 0.887 2.173 -12.139 1.00 92.25 80 PRO A O 1
ATOM 615 N N . LEU A 1 81 ? 1.110 1.871 -9.924 1.00 91.44 81 LEU A N 1
ATOM 616 C CA . LEU A 1 81 ? 0.976 3.284 -9.568 1.00 91.44 81 LEU A CA 1
ATOM 617 C C . LEU A 1 81 ? 2.275 4.067 -9.823 1.00 91.44 81 LEU A C 1
ATOM 619 O O . LEU A 1 81 ? 2.232 5.272 -10.067 1.00 91.44 81 LEU A O 1
ATOM 623 N N . ARG A 1 82 ? 3.423 3.384 -9.755 1.00 91.50 82 ARG A N 1
ATOM 624 C CA . ARG A 1 82 ? 4.768 3.969 -9.862 1.00 91.50 82 ARG A CA 1
ATOM 625 C C . ARG A 1 82 ? 5.356 3.864 -11.267 1.00 91.50 82 ARG A C 1
ATOM 627 O O . ARG A 1 82 ? 6.069 4.770 -11.682 1.00 91.50 82 ARG A O 1
ATOM 634 N N . ALA A 1 83 ? 4.966 2.843 -12.025 1.00 91.94 83 ALA A N 1
ATOM 635 C CA . ALA A 1 83 ? 5.485 2.506 -13.345 1.00 91.94 83 ALA A CA 1
ATOM 636 C C . ALA A 1 83 ? 5.504 3.656 -14.370 1.00 91.94 83 ALA A C 1
ATOM 638 O O . ALA A 1 83 ? 6.442 3.696 -15.169 1.00 91.94 83 ALA A O 1
ATOM 639 N N . PRO A 1 84 ? 4.552 4.617 -14.366 1.00 90.00 84 PRO A N 1
ATOM 640 C CA . PRO A 1 84 ? 4.642 5.795 -15.236 1.00 90.00 84 PRO A CA 1
ATOM 641 C C . PRO A 1 84 ? 5.816 6.737 -14.911 1.00 90.00 84 PRO A C 1
ATOM 643 O O . PRO A 1 84 ? 6.256 7.494 -15.772 1.00 90.00 84 PRO A O 1
ATOM 646 N N . PHE A 1 85 ? 6.315 6.717 -13.674 1.00 90.44 85 PHE A N 1
ATOM 647 C CA . PHE A 1 85 ? 7.323 7.651 -13.158 1.00 90.44 85 PHE A CA 1
ATOM 648 C C . PHE A 1 85 ? 8.661 6.987 -12.845 1.00 90.44 85 PHE A C 1
ATOM 650 O O . PHE A 1 85 ? 9.666 7.684 -12.705 1.00 90.44 85 PHE A O 1
ATOM 657 N N . THR A 1 86 ? 8.683 5.664 -12.719 1.00 92.06 86 THR A N 1
ATOM 658 C CA . THR A 1 86 ? 9.866 4.888 -12.353 1.00 92.06 86 THR A CA 1
ATOM 659 C C . THR A 1 86 ? 10.193 3.829 -13.397 1.00 92.06 86 THR A C 1
ATOM 661 O O . THR A 1 86 ? 9.352 3.467 -14.219 1.00 92.06 86 THR A O 1
ATOM 664 N N . GLU A 1 87 ? 11.433 3.363 -13.387 1.00 91.69 87 GLU A N 1
ATOM 665 C CA . GLU A 1 87 ? 11.906 2.182 -14.108 1.00 91.69 87 GLU A CA 1
ATOM 666 C C . GLU A 1 87 ? 12.435 1.171 -13.078 1.00 91.69 87 GLU A C 1
ATOM 668 O O . GLU A 1 87 ? 13.016 1.548 -12.051 1.00 91.69 87 GLU A O 1
ATOM 673 N N . LEU A 1 88 ? 12.169 -0.110 -13.315 1.00 90.81 88 LEU A N 1
ATOM 674 C CA . LEU A 1 88 ? 12.570 -1.201 -12.441 1.00 90.81 88 LEU A CA 1
ATOM 675 C C . LEU A 1 88 ? 14.093 -1.357 -12.495 1.00 90.81 88 LEU A C 1
ATOM 677 O O . LEU A 1 88 ? 14.674 -1.512 -13.566 1.00 90.81 88 LEU A O 1
ATOM 681 N N . GLU A 1 89 ? 14.737 -1.290 -11.332 1.00 89.50 89 GLU A N 1
ATOM 682 C CA . GLU A 1 89 ? 16.185 -1.459 -11.194 1.00 89.50 89 GLU A CA 1
ATOM 683 C C . GLU A 1 89 ? 16.517 -2.892 -10.765 1.00 89.50 89 GLU A C 1
ATOM 685 O O . GLU A 1 89 ? 17.388 -3.526 -11.353 1.00 89.50 89 GLU A O 1
ATOM 690 N N . GLU A 1 90 ? 15.815 -3.407 -9.752 1.00 86.56 90 GLU A N 1
ATOM 691 C CA . GLU A 1 90 ? 16.073 -4.731 -9.183 1.00 86.56 90 GLU A CA 1
ATOM 692 C C . GLU A 1 90 ? 14.813 -5.308 -8.518 1.00 86.56 90 GLU A C 1
ATOM 694 O O . GLU A 1 90 ? 14.055 -4.601 -7.845 1.00 86.56 90 GLU A O 1
ATOM 699 N N . VAL A 1 91 ? 14.601 -6.619 -8.653 1.00 86.12 91 VAL A N 1
ATOM 700 C CA . VAL A 1 91 ? 13.583 -7.359 -7.895 1.00 86.12 91 VAL A CA 1
ATOM 701 C C . VAL A 1 91 ? 14.232 -7.936 -6.635 1.00 86.12 91 VAL A C 1
ATOM 703 O O . VAL A 1 91 ? 14.804 -9.021 -6.661 1.00 86.12 91 VAL A O 1
ATOM 706 N N . GLU A 1 92 ? 14.136 -7.214 -5.513 1.00 84.50 92 GLU A N 1
ATOM 707 C CA . GLU A 1 92 ? 14.716 -7.642 -4.226 1.00 84.50 92 GLU A CA 1
ATOM 708 C C . GLU A 1 92 ? 14.054 -8.939 -3.704 1.00 84.50 92 GLU A C 1
ATOM 710 O O . GLU A 1 92 ? 14.690 -9.765 -3.050 1.00 84.50 92 GLU A O 1
ATOM 715 N N . SER A 1 93 ? 12.750 -9.115 -3.946 1.00 84.75 93 SER A N 1
ATOM 716 C CA . SER A 1 93 ? 11.980 -10.320 -3.593 1.00 84.75 93 SER A CA 1
ATOM 717 C C . SER A 1 93 ? 10.640 -10.345 -4.349 1.00 84.75 93 SER A C 1
ATOM 719 O O . SER A 1 93 ? 10.246 -9.315 -4.892 1.00 84.75 93 SER A O 1
ATOM 721 N N . PRO A 1 94 ? 9.850 -11.439 -4.306 1.00 83.06 94 PRO A N 1
ATOM 722 C CA . PRO A 1 94 ? 8.534 -11.480 -4.957 1.00 83.06 94 PRO A CA 1
ATOM 723 C C . PRO A 1 94 ? 7.570 -10.365 -4.522 1.00 83.06 94 PRO A C 1
ATOM 725 O O . PRO A 1 94 ? 6.613 -10.058 -5.225 1.00 83.06 94 PRO A O 1
ATOM 728 N N . THR A 1 95 ? 7.800 -9.771 -3.348 1.00 83.06 95 THR A N 1
ATOM 729 C CA . THR A 1 95 ? 6.961 -8.703 -2.800 1.00 83.06 95 THR A CA 1
ATOM 730 C C . THR A 1 95 ? 7.657 -7.347 -2.796 1.00 83.06 95 THR A C 1
ATOM 732 O O . THR A 1 95 ? 6.957 -6.350 -2.722 1.00 83.06 95 THR A O 1
ATOM 735 N N . ASN A 1 96 ? 8.986 -7.269 -2.909 1.00 87.12 96 ASN A N 1
ATOM 736 C CA . ASN A 1 96 ? 9.734 -6.010 -2.822 1.00 87.12 96 ASN A CA 1
ATOM 737 C C . ASN A 1 96 ? 10.514 -5.749 -4.098 1.00 87.12 96 ASN A C 1
ATOM 739 O O . ASN A 1 96 ? 11.253 -6.614 -4.563 1.00 87.12 96 ASN A O 1
ATOM 743 N N . VAL A 1 97 ? 10.387 -4.531 -4.604 1.00 91.69 97 VAL A N 1
ATOM 744 C CA . VAL A 1 97 ? 11.086 -4.074 -5.801 1.00 91.69 97 VAL A CA 1
ATOM 745 C C . VAL A 1 97 ? 11.818 -2.780 -5.514 1.00 91.69 97 VAL A C 1
ATOM 747 O O . VAL A 1 97 ? 11.364 -1.935 -4.733 1.00 91.69 97 VAL A O 1
ATOM 750 N N . ARG A 1 98 ? 12.950 -2.624 -6.184 1.00 91.38 98 ARG A N 1
ATOM 751 C CA . ARG A 1 98 ? 13.719 -1.397 -6.215 1.00 91.38 98 ARG A CA 1
ATOM 752 C C . ARG A 1 98 ? 13.529 -0.751 -7.577 1.00 91.38 98 ARG A C 1
ATOM 754 O O . ARG A 1 98 ? 13.747 -1.364 -8.617 1.00 91.38 98 ARG A O 1
ATOM 761 N N . GLU A 1 99 ? 13.085 0.493 -7.549 1.00 92.56 99 GLU A N 1
ATOM 762 C CA . GLU A 1 99 ? 12.751 1.269 -8.732 1.00 92.56 99 GLU A CA 1
ATOM 763 C C . GLU A 1 99 ? 13.479 2.613 -8.657 1.00 92.56 99 GLU A C 1
ATOM 765 O O . GLU A 1 99 ? 13.571 3.214 -7.580 1.00 92.56 99 GLU A O 1
ATOM 770 N N . LYS A 1 100 ? 13.966 3.101 -9.798 1.00 91.94 100 LYS A N 1
ATOM 771 C CA . LYS A 1 100 ? 14.593 4.423 -9.914 1.00 91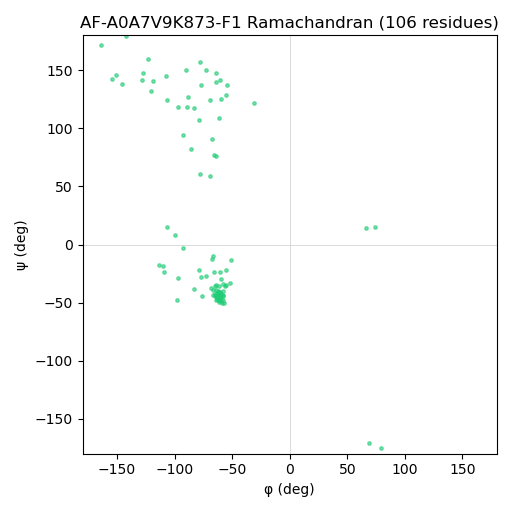.94 100 LYS A CA 1
ATOM 772 C C . LYS A 1 100 ? 13.670 5.389 -10.668 1.00 91.94 100 LYS A C 1
ATOM 774 O O . LYS A 1 100 ? 12.938 4.957 -11.558 1.00 91.94 100 LYS A O 1
ATOM 779 N N . PRO A 1 101 ? 13.649 6.689 -10.323 1.00 90.81 101 PRO A N 1
ATOM 780 C CA . PRO A 1 101 ? 12.881 7.679 -11.072 1.00 90.81 101 PRO A CA 1
ATOM 781 C C . PRO A 1 101 ? 13.344 7.762 -12.527 1.00 90.81 101 PRO A C 1
ATOM 783 O O . PRO A 1 101 ? 14.542 7.717 -12.801 1.00 90.81 101 PRO A O 1
ATOM 786 N N . ARG A 1 102 ? 12.399 7.938 -13.450 1.00 87.56 102 ARG A N 1
ATOM 787 C CA . ARG A 1 102 ? 12.698 8.176 -14.864 1.00 87.56 102 ARG A CA 1
ATOM 788 C C . ARG A 1 102 ? 13.240 9.591 -15.085 1.00 87.56 102 ARG A C 1
ATOM 790 O O . ARG A 1 102 ? 12.835 10.546 -14.419 1.00 87.56 102 ARG A O 1
ATOM 797 N N . GLY A 1 103 ? 14.081 9.730 -16.109 1.00 84.56 103 GLY A N 1
ATOM 798 C CA . GLY A 1 103 ? 14.625 11.013 -16.559 1.00 84.56 103 GLY A CA 1
ATOM 799 C C . GLY A 1 103 ? 15.784 11.530 -15.702 1.00 84.56 103 GLY A C 1
ATOM 800 O O . GLY A 1 103 ? 16.275 10.862 -14.800 1.00 84.56 103 GLY A O 1
ATOM 801 N N . THR A 1 104 ? 16.247 12.742 -16.005 1.00 79.69 104 THR A N 1
ATOM 802 C CA . THR A 1 104 ? 17.421 13.358 -15.358 1.00 79.69 104 THR A CA 1
ATOM 803 C C . THR A 1 104 ? 17.061 14.370 -14.264 1.00 79.69 104 THR A C 1
ATOM 805 O O . THR A 1 104 ? 17.940 15.048 -13.730 1.00 79.69 104 THR A O 1
ATOM 808 N N . GLY A 1 105 ? 15.774 14.463 -13.910 1.00 77.25 105 GLY A N 1
ATOM 809 C CA . GLY A 1 105 ? 15.252 15.475 -12.993 1.00 77.25 105 GLY A CA 1
ATOM 810 C C . GLY A 1 105 ? 15.284 16.890 -13.582 1.00 77.25 105 GLY A C 1
ATOM 811 O O . GLY A 1 105 ? 15.527 17.092 -14.770 1.00 77.25 105 GLY A O 1
ATOM 812 N N . PHE A 1 106 ? 15.008 17.894 -12.748 1.00 78.75 106 PHE A N 1
ATOM 813 C CA . PHE A 1 106 ? 15.082 19.294 -13.164 1.00 78.75 106 PHE A CA 1
ATOM 814 C C . PHE A 1 106 ? 16.549 19.749 -13.177 1.00 78.75 106 PHE A C 1
ATOM 816 O O . PHE A 1 106 ? 17.150 19.928 -12.118 1.00 78.75 106 PHE A O 1
ATOM 823 N N . GLN A 1 107 ? 17.129 19.925 -14.365 1.00 77.12 107 GLN A N 1
ATOM 824 C CA . GLN A 1 107 ? 18.473 20.479 -14.548 1.00 77.12 107 GLN A CA 1
ATOM 825 C C . GLN A 1 107 ? 18.341 21.973 -14.869 1.00 77.12 107 GLN A C 1
ATOM 827 O O . GLN A 1 107 ? 17.688 22.333 -15.848 1.00 77.12 107 GLN A O 1
ATOM 832 N N . LYS A 1 108 ? 18.896 22.835 -14.013 1.00 63.84 108 LYS A N 1
ATOM 833 C CA . LYS A 1 108 ? 18.901 24.295 -14.176 1.00 63.84 108 LYS A CA 1
ATOM 834 C C . LYS A 1 108 ? 20.312 24.793 -14.446 1.00 63.84 108 LYS A C 1
ATOM 836 O O . LYS A 1 108 ? 21.235 24.238 -13.812 1.00 63.84 108 LYS A O 1
#

Foldseek 3Di:
DPDPPPPPDLLPQQEPDDQPLVVLVVVVVVVVVVVVVVVVVVVVVPDDDPPDQDPVNVVVVVVVVVVVVCQCQFFSSNCNVCSNFWHWDDDPDNTGTDTDGDDDPDDD